Protein AF-A0A920Q716-F1 (afdb_monomer_lite)

Secondary structure (DSSP, 8-state):
--SHHHHHHTS-HHHHHHHHHHHHHHHHHTT--TTT--TTS--HHHHHHHHHHHHH-TT--HHHHHHHHHHHHHHHHHHHHTTS-S----HHHHHHHTT-----PPPP---HHHHHHHHHHHHSPPP-S-SS--SSTT-SSHHHHHHHHHHHHHH-PPPP-

Structure (mmCIF, N/CA/C/O backbone):
data_AF-A0A920Q716-F1
#
_entry.id   AF-A0A920Q716-F1
#
loop_
_atom_site.group_PDB
_atom_site.id
_atom_site.type_symbol
_atom_site.label_atom_id
_atom_site.label_alt_id
_atom_site.label_comp_id
_atom_site.label_asym_id
_atom_site.label_entity_id
_atom_site.label_seq_id
_atom_site.pdbx_PDB_ins_code
_atom_site.Cartn_x
_atom_site.Cartn_y
_atom_site.Cartn_z
_atom_site.occupancy
_atom_site.B_iso_or_equiv
_atom_site.auth_seq_id
_atom_site.auth_comp_id
_atom_site.auth_asym_id
_atom_site.auth_atom_id
_atom_site.pdbx_PDB_model_num
ATOM 1 N N . MET A 1 1 ? -10.523 -25.099 21.372 1.00 39.88 1 MET A N 1
ATOM 2 C CA . MET A 1 1 ? -9.199 -24.612 20.908 1.00 39.88 1 MET A CA 1
ATOM 3 C C . MET A 1 1 ? -8.636 -25.418 19.713 1.00 39.88 1 MET A C 1
ATOM 5 O O . MET A 1 1 ? -7.446 -25.682 19.676 1.00 39.88 1 MET A O 1
ATOM 9 N N . ALA A 1 2 ? -9.438 -25.805 18.706 1.00 33.53 2 ALA A N 1
ATOM 10 C CA . ALA A 1 2 ? -8.951 -26.641 17.585 1.00 33.53 2 ALA A CA 1
ATOM 11 C C . ALA A 1 2 ? -9.107 -26.008 16.182 1.00 33.53 2 ALA A C 1
ATOM 13 O O . ALA A 1 2 ? -8.433 -26.428 15.248 1.00 33.53 2 ALA A O 1
ATOM 14 N N . GLY A 1 3 ? -9.931 -24.964 16.020 1.00 31.66 3 GLY A N 1
ATOM 15 C CA . GLY A 1 3 ? -10.188 -24.337 14.710 1.00 31.66 3 GLY A CA 1
ATOM 16 C C . GLY A 1 3 ? -9.163 -23.280 14.272 1.00 31.66 3 GLY A C 1
ATOM 17 O O . GLY A 1 3 ? -8.956 -23.066 13.081 1.00 31.66 3 GLY A O 1
ATOM 18 N N . MET A 1 4 ? -8.457 -22.661 15.224 1.00 43.62 4 MET A N 1
ATOM 19 C CA . MET A 1 4 ? -7.559 -21.518 14.985 1.00 43.62 4 MET A CA 1
ATOM 20 C C . MET A 1 4 ? -6.295 -21.878 14.187 1.00 43.62 4 MET A C 1
ATOM 22 O O . MET A 1 4 ? -5.665 -21.024 13.566 1.00 43.62 4 MET A O 1
ATOM 26 N N . VAL A 1 5 ? -5.933 -23.160 14.155 1.00 42.28 5 VAL A N 1
ATOM 27 C CA . VAL A 1 5 ? -4.744 -23.632 13.443 1.00 42.28 5 VAL A CA 1
ATOM 28 C C . VAL A 1 5 ? -5.016 -23.805 11.939 1.00 42.28 5 VAL A C 1
ATOM 30 O O . VAL A 1 5 ? -4.089 -23.692 11.141 1.00 42.28 5 VAL A O 1
ATOM 33 N N . ALA A 1 6 ? -6.265 -24.018 11.511 1.00 39.12 6 ALA A N 1
ATOM 34 C CA . ALA A 1 6 ? -6.568 -24.359 10.118 1.00 39.12 6 ALA A CA 1
ATOM 35 C C . ALA A 1 6 ? -6.571 -23.142 9.170 1.00 39.12 6 ALA A C 1
ATOM 37 O O . ALA A 1 6 ? -5.963 -23.203 8.103 1.00 39.12 6 ALA A O 1
ATOM 38 N N . ALA A 1 7 ? -7.164 -22.009 9.566 1.00 44.50 7 ALA A N 1
ATOM 39 C CA . ALA A 1 7 ? -7.275 -20.832 8.691 1.00 44.50 7 ALA A CA 1
ATOM 40 C C . ALA A 1 7 ? -5.946 -20.063 8.519 1.00 44.50 7 ALA A C 1
ATOM 42 O O . ALA A 1 7 ? -5.685 -19.471 7.472 1.00 44.50 7 ALA A O 1
ATOM 43 N N . VAL A 1 8 ? -5.058 -20.119 9.519 1.00 46.47 8 VAL A N 1
ATOM 44 C CA . VAL A 1 8 ? -3.723 -19.490 9.465 1.00 46.47 8 VAL A CA 1
ATOM 45 C C . VAL A 1 8 ? -2.697 -20.374 8.735 1.00 46.47 8 VAL A C 1
ATOM 47 O O . VAL A 1 8 ? -1.677 -19.869 8.254 1.00 46.47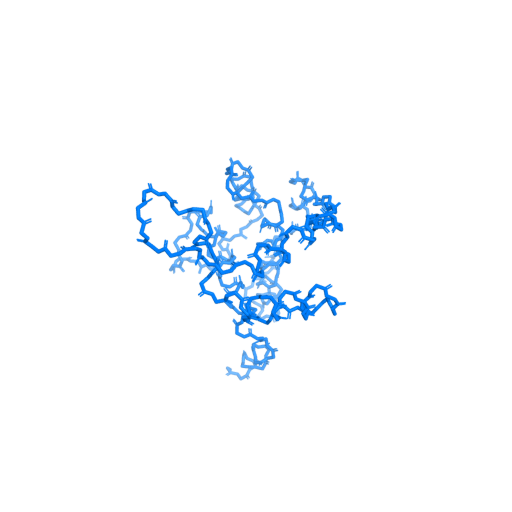 8 VAL A O 1
ATOM 50 N N . ARG A 1 9 ? -2.958 -21.686 8.610 1.00 43.66 9 ARG A N 1
ATOM 51 C CA . ARG A 1 9 ? -2.050 -22.662 7.978 1.00 43.66 9 ARG A CA 1
ATOM 52 C C . ARG A 1 9 ? -1.920 -22.504 6.459 1.00 43.66 9 ARG A C 1
ATOM 54 O O . ARG A 1 9 ? -0.872 -22.859 5.935 1.00 43.66 9 ARG A O 1
ATOM 61 N N . GLY A 1 10 ? -2.912 -21.925 5.779 1.00 48.62 10 GLY A N 1
ATOM 62 C CA . GLY A 1 10 ? -2.882 -21.710 4.322 1.00 48.62 10 GLY A CA 1
ATOM 63 C C . GLY A 1 10 ? -2.204 -20.414 3.854 1.00 48.62 10 GLY A C 1
ATOM 64 O O . GLY A 1 10 ? -1.989 -20.235 2.660 1.00 48.62 10 GLY A O 1
ATOM 65 N N . GLN A 1 11 ? -1.865 -19.491 4.761 1.00 56.34 11 GLN A N 1
ATOM 66 C CA . GLN A 1 11 ? -1.254 -18.209 4.393 1.00 56.34 11 GLN A CA 1
ATOM 67 C C . GLN A 1 11 ? 0.274 -18.283 4.459 1.00 56.34 11 GLN A C 1
ATOM 69 O O . GLN A 1 11 ? 0.852 -18.713 5.462 1.00 56.34 11 GLN A O 1
ATOM 74 N N . THR A 1 12 ? 0.938 -17.817 3.400 1.00 65.12 12 THR A N 1
ATOM 75 C CA . THR A 1 12 ? 2.402 -17.748 3.326 1.00 65.12 12 THR A CA 1
ATOM 76 C C . THR A 1 12 ? 2.975 -16.880 4.454 1.00 65.12 12 THR A C 1
ATOM 78 O O . THR A 1 12 ? 2.326 -15.959 4.963 1.00 65.12 12 THR A O 1
ATOM 81 N N . ALA A 1 13 ? 4.217 -17.150 4.868 1.00 67.56 13 ALA A N 1
ATOM 82 C CA . ALA A 1 13 ? 4.874 -16.401 5.943 1.00 67.56 13 ALA A CA 1
ATOM 83 C C . ALA A 1 13 ? 4.924 -14.881 5.670 1.00 67.56 13 ALA A C 1
ATOM 85 O O . ALA A 1 13 ? 4.742 -14.086 6.596 1.00 67.56 13 ALA A O 1
ATOM 86 N N . ALA A 1 14 ? 5.073 -14.487 4.400 1.00 61.03 14 ALA A N 1
ATOM 87 C CA . ALA A 1 14 ? 5.033 -13.096 3.951 1.00 61.03 14 ALA A CA 1
ATOM 88 C C . ALA A 1 14 ? 3.659 -12.436 4.161 1.00 61.03 14 ALA A C 1
ATOM 90 O O . ALA A 1 14 ? 3.576 -11.281 4.579 1.00 61.03 14 ALA A O 1
ATOM 91 N N . HIS A 1 15 ? 2.564 -13.169 3.937 1.00 67.38 15 HIS A N 1
ATOM 92 C CA . HIS A 1 15 ? 1.220 -12.650 4.189 1.00 67.38 15 HIS A CA 1
ATOM 93 C C . HIS A 1 15 ? 1.002 -12.377 5.687 1.00 67.38 15 HIS A C 1
ATOM 95 O O . HIS A 1 15 ? 0.519 -11.309 6.076 1.00 67.38 15 HIS A O 1
ATOM 101 N N . ARG A 1 16 ? 1.452 -13.303 6.547 1.00 71.00 16 ARG A N 1
ATOM 102 C CA . ARG A 1 16 ? 1.352 -13.170 8.011 1.00 71.00 16 ARG A CA 1
ATOM 103 C C . ARG A 1 16 ? 2.182 -12.007 8.557 1.00 71.00 16 ARG A C 1
ATOM 105 O O . ARG A 1 16 ? 1.705 -11.265 9.418 1.00 71.00 16 ARG A O 1
ATOM 112 N N . SER A 1 17 ? 3.406 -11.816 8.058 1.00 71.19 17 SER A N 1
ATOM 113 C CA . SER A 1 17 ? 4.255 -10.698 8.486 1.00 71.19 17 SER A CA 1
ATOM 114 C C . SER A 1 17 ? 3.650 -9.347 8.090 1.00 71.19 17 SER A C 1
ATOM 116 O O . SER A 1 17 ? 3.639 -8.427 8.911 1.00 71.19 17 SER A O 1
ATOM 118 N N . CYS A 1 18 ? 3.067 -9.255 6.891 1.00 75.00 18 CYS A N 1
ATOM 119 C CA . CYS A 1 18 ? 2.447 -8.037 6.378 1.00 75.00 18 CYS A CA 1
ATOM 120 C C . CYS A 1 18 ? 1.174 -7.652 7.147 1.00 75.00 18 CYS A C 1
ATOM 122 O O . CYS A 1 18 ? 0.973 -6.484 7.484 1.00 75.00 18 CYS A O 1
ATOM 124 N N . LEU A 1 19 ? 0.332 -8.631 7.494 1.00 75.31 19 LEU A N 1
ATOM 125 C CA . LEU A 1 19 ? -0.845 -8.394 8.335 1.00 75.31 19 LEU A CA 1
ATOM 126 C C . LEU A 1 19 ? -0.437 -7.843 9.713 1.00 75.31 19 LEU A C 1
ATOM 128 O O . LEU A 1 19 ? -1.007 -6.862 10.199 1.00 75.31 19 LEU A O 1
ATOM 132 N N . ARG A 1 20 ? 0.611 -8.424 10.317 1.00 79.75 20 ARG A N 1
ATOM 133 C CA . ARG A 1 20 ? 1.126 -8.006 11.629 1.00 79.75 20 ARG A CA 1
ATOM 134 C C . ARG A 1 20 ? 1.680 -6.582 11.612 1.00 79.75 20 ARG A C 1
ATOM 136 O O . ARG A 1 20 ? 1.374 -5.808 12.519 1.00 79.75 20 ARG A O 1
ATOM 143 N N . THR A 1 21 ? 2.501 -6.233 10.622 1.00 84.19 21 THR A N 1
ATOM 144 C CA . THR A 1 21 ? 3.097 -4.888 10.523 1.00 84.19 21 THR A CA 1
ATOM 145 C C . THR A 1 21 ? 2.040 -3.821 10.267 1.00 84.19 21 THR A C 1
ATOM 147 O O . THR A 1 21 ? 2.063 -2.778 10.917 1.00 84.19 21 THR A O 1
ATOM 150 N N . ARG A 1 22 ? 1.061 -4.099 9.401 1.00 86.44 22 ARG A N 1
ATOM 151 C CA . ARG A 1 22 ? -0.051 -3.181 9.109 1.00 86.44 22 ARG A CA 1
ATOM 152 C C . ARG A 1 22 ? -0.917 -2.900 10.335 1.00 86.44 22 ARG A C 1
ATOM 154 O O . ARG A 1 22 ? -1.220 -1.740 10.598 1.00 86.44 22 ARG A O 1
ATOM 161 N N . ARG A 1 23 ? -1.248 -3.928 11.125 1.00 84.69 23 ARG A N 1
ATOM 162 C CA . ARG A 1 23 ? -1.981 -3.738 12.386 1.00 84.69 23 ARG A CA 1
ATOM 163 C C . ARG A 1 23 ? -1.179 -2.894 13.375 1.00 84.69 23 ARG A C 1
ATOM 165 O O . ARG A 1 23 ? -1.711 -1.943 13.925 1.00 84.69 23 ARG A O 1
ATOM 172 N N . ARG A 1 24 ? 0.111 -3.197 13.565 1.00 85.50 24 ARG A N 1
ATOM 173 C CA . ARG A 1 24 ? 0.986 -2.413 14.458 1.00 85.50 24 ARG A CA 1
ATOM 174 C C . ARG A 1 24 ? 1.080 -0.946 14.042 1.00 85.50 24 ARG A C 1
ATOM 176 O O . ARG A 1 24 ? 1.077 -0.088 14.912 1.00 85.50 24 ARG A O 1
ATOM 183 N N . ARG A 1 25 ? 1.105 -0.660 12.736 1.00 87.00 25 ARG A N 1
ATOM 184 C CA . ARG A 1 25 ? 1.048 0.716 12.231 1.00 87.00 25 ARG A CA 1
ATOM 185 C C . ARG A 1 25 ? -0.235 1.416 12.674 1.00 87.00 25 ARG A C 1
ATOM 187 O O . ARG A 1 25 ? -0.144 2.504 13.215 1.00 87.00 25 ARG A O 1
ATOM 194 N N . ALA A 1 26 ? -1.401 0.797 12.475 1.00 85.00 26 ALA A N 1
ATOM 195 C CA . ALA A 1 26 ? -2.669 1.392 12.902 1.00 85.00 26 ALA A CA 1
ATOM 196 C C . ALA A 1 26 ? -2.680 1.698 14.410 1.00 85.00 26 ALA A C 1
ATOM 198 O O . ALA A 1 26 ? -3.060 2.792 14.798 1.00 85.00 26 ALA A O 1
ATOM 199 N N . LEU A 1 27 ? -2.180 0.776 15.239 1.00 87.44 27 LEU A N 1
ATOM 200 C CA . LEU A 1 27 ? -2.082 0.978 16.690 1.00 87.44 27 LEU A CA 1
ATOM 201 C 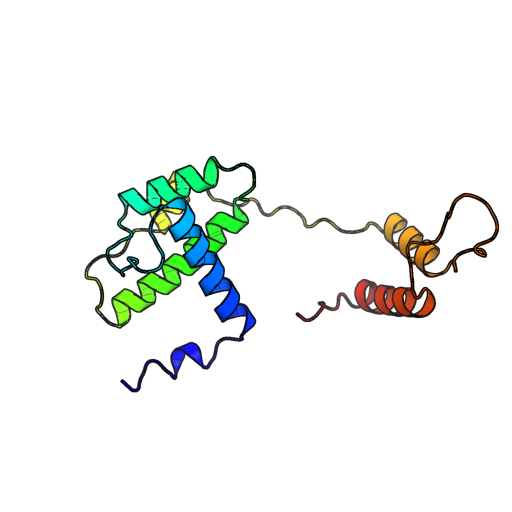C . LEU A 1 27 ? -1.135 2.112 17.074 1.00 87.44 27 LEU A C 1
ATOM 203 O O . LEU A 1 27 ? -1.443 2.876 17.977 1.00 87.44 27 LEU A O 1
ATOM 207 N N . SER A 1 28 ? -0.017 2.249 16.359 1.00 87.44 28 SER A N 1
ATOM 208 C CA . SER A 1 28 ? 0.918 3.354 16.569 1.00 87.44 28 SER A CA 1
ATOM 209 C C . SER A 1 28 ? 0.278 4.713 16.288 1.00 87.44 28 SER A C 1
ATOM 211 O O . SER A 1 28 ? 0.547 5.653 17.020 1.00 87.44 28 SER A O 1
ATOM 213 N N . PHE A 1 29 ? -0.552 4.821 15.246 1.00 86.12 29 PHE A N 1
ATOM 214 C CA . PHE A 1 29 ? -1.265 6.061 14.914 1.00 86.12 29 PHE A CA 1
ATOM 215 C C . PHE A 1 29 ? -2.481 6.319 15.812 1.00 86.12 29 PHE A C 1
ATOM 217 O O . PHE A 1 29 ? -2.886 7.464 15.955 1.00 86.12 29 PHE A O 1
ATOM 224 N N . ALA A 1 30 ? -3.057 5.269 16.396 1.00 86.56 30 ALA A N 1
ATOM 225 C CA . ALA A 1 30 ? -4.122 5.371 17.389 1.00 86.56 30 ALA A CA 1
ATOM 226 C C . ALA A 1 30 ? -3.585 5.618 18.813 1.00 86.56 30 ALA A C 1
ATOM 228 O O . ALA A 1 30 ? -4.373 5.688 19.747 1.00 86.56 30 ALA A O 1
ATOM 229 N N . GLU A 1 31 ? -2.258 5.672 18.989 1.00 87.94 31 GLU A N 1
ATOM 230 C CA . GLU A 1 31 ? -1.581 5.769 20.291 1.00 87.94 31 GLU A CA 1
ATOM 231 C C . GLU A 1 31 ? -1.980 4.653 21.280 1.00 87.94 31 GLU A C 1
ATOM 233 O O . GLU A 1 31 ? -1.908 4.812 22.496 1.00 87.94 31 GLU A O 1
ATOM 238 N N . ILE A 1 32 ? -2.361 3.478 20.759 1.00 86.25 32 ILE A N 1
ATOM 239 C CA . ILE A 1 32 ? -2.744 2.311 21.561 1.00 86.25 32 ILE A CA 1
ATOM 240 C C . ILE A 1 32 ? -1.511 1.418 21.766 1.00 86.25 32 ILE A C 1
ATOM 242 O O . ILE A 1 32 ? -0.989 0.853 20.793 1.00 86.25 32 ILE A O 1
ATOM 246 N N . PRO A 1 33 ? -1.054 1.210 23.015 1.00 83.81 33 PRO A N 1
ATOM 247 C CA . PRO A 1 33 ? -0.002 0.249 23.309 1.00 83.81 33 PRO A CA 1
ATOM 248 C C . PRO A 1 33 ? -0.377 -1.156 22.810 1.00 83.81 33 PRO A C 1
ATOM 250 O O . PRO A 1 33 ? -1.497 -1.625 23.025 1.00 83.81 33 PRO A O 1
ATOM 253 N N . PRO A 1 34 ? 0.548 -1.904 22.187 1.00 80.00 34 PRO A N 1
ATOM 254 C CA . PRO A 1 34 ? 0.236 -3.233 21.668 1.00 80.00 34 PRO A CA 1
ATOM 255 C C . PRO A 1 34 ? -0.189 -4.228 22.760 1.00 80.00 34 PRO A C 1
ATOM 257 O O . PRO A 1 34 ? -0.820 -5.230 22.434 1.00 80.00 34 PRO A O 1
ATOM 260 N N . GLN A 1 35 ? 0.154 -3.968 24.027 1.00 82.38 35 GLN A N 1
ATOM 261 C CA . GLN A 1 35 ? -0.231 -4.780 25.183 1.00 82.38 35 GLN A CA 1
ATOM 262 C C . GLN A 1 35 ? -1.675 -4.534 25.642 1.00 82.38 35 GLN A C 1
ATOM 264 O O . GLN A 1 35 ? -2.286 -5.445 26.191 1.00 82.38 35 GLN A O 1
ATOM 269 N N . SER A 1 36 ? -2.221 -3.333 25.423 1.00 80.81 36 SER A N 1
ATOM 270 C CA . SER A 1 36 ? -3.597 -2.974 25.799 1.00 80.81 36 SER A CA 1
ATOM 271 C C . SER A 1 36 ? -4.590 -3.115 24.645 1.00 80.81 36 SER A C 1
ATOM 273 O O . SER A 1 36 ? -5.784 -2.889 24.827 1.00 80.81 36 SER A O 1
ATOM 275 N N . PHE A 1 37 ? -4.113 -3.501 23.460 1.00 81.75 37 PHE A N 1
ATOM 276 C CA . PHE A 1 37 ? -4.954 -3.695 22.290 1.00 81.75 37 PHE A CA 1
ATOM 277 C C . PHE A 1 37 ? -5.972 -4.820 22.502 1.00 81.75 37 PHE A C 1
ATOM 279 O O . PHE A 1 37 ? -5.613 -5.960 22.814 1.00 81.75 37 PHE A O 1
ATOM 286 N N . ARG A 1 38 ? -7.244 -4.508 22.252 1.00 78.25 38 ARG A N 1
ATOM 287 C CA . ARG A 1 38 ? -8.366 -5.446 22.329 1.00 78.25 38 ARG A CA 1
ATOM 288 C C . ARG A 1 38 ? -9.240 -5.309 21.084 1.00 78.25 38 ARG A C 1
ATOM 290 O O . ARG A 1 38 ? -9.083 -4.382 20.297 1.00 78.25 38 ARG A O 1
ATOM 297 N N . ALA A 1 39 ? -10.148 -6.255 20.870 1.00 74.12 39 ALA A N 1
ATOM 298 C CA . ALA A 1 39 ? -11.004 -6.239 19.684 1.00 74.12 39 ALA A CA 1
ATOM 299 C C . ALA A 1 39 ? -11.987 -5.046 19.667 1.00 74.12 39 ALA A C 1
ATOM 301 O O . ALA A 1 39 ? -12.390 -4.605 18.595 1.00 74.12 39 ALA A O 1
ATOM 302 N N . ASP A 1 40 ? -12.302 -4.500 20.842 1.00 78.25 40 ASP A N 1
ATOM 303 C CA . ASP A 1 40 ? -13.165 -3.344 21.103 1.00 78.25 40 ASP A CA 1
ATOM 304 C C . ASP A 1 40 ? -12.410 -2.005 21.192 1.00 78.25 40 ASP A C 1
ATOM 306 O O . ASP A 1 40 ? -13.037 -0.955 21.283 1.00 78.25 40 ASP A O 1
ATOM 310 N N . SER A 1 41 ? -11.074 -1.996 21.128 1.00 79.19 41 SER A N 1
ATOM 311 C CA . SER A 1 41 ? -10.290 -0.763 21.311 1.00 79.19 41 SER A CA 1
ATOM 312 C C . SER A 1 41 ? -10.245 0.149 20.078 1.00 79.19 41 SER A C 1
ATOM 314 O O . SER A 1 41 ? -9.630 1.207 20.126 1.00 79.19 41 SER A O 1
ATOM 316 N N . LEU A 1 42 ? -10.804 -0.284 18.945 1.00 81.50 42 LEU A N 1
ATOM 317 C CA . LEU A 1 42 ? -10.846 0.476 17.694 1.00 81.50 42 LEU A CA 1
ATOM 318 C C . LEU A 1 42 ? -12.301 0.628 17.256 1.00 81.50 42 LEU A C 1
ATOM 320 O O . LEU A 1 42 ? -12.793 -0.152 16.441 1.00 81.50 42 LEU A O 1
ATOM 324 N N . ASP A 1 43 ? -12.978 1.631 17.804 1.00 84.75 43 ASP A N 1
ATOM 325 C CA . ASP A 1 43 ? -14.317 2.016 17.372 1.00 84.75 43 ASP A CA 1
ATOM 326 C C . ASP A 1 43 ? -14.277 2.863 16.082 1.00 84.75 43 ASP A C 1
ATOM 328 O O . ASP A 1 43 ? -13.218 3.190 15.528 1.00 84.75 43 ASP A O 1
ATOM 332 N N . GLN A 1 44 ? -15.457 3.210 15.564 1.00 86.38 44 GLN A N 1
ATOM 333 C CA . GLN A 1 44 ? -15.578 3.969 14.318 1.00 86.38 44 GLN A CA 1
ATOM 334 C C . GLN A 1 44 ? -14.885 5.339 14.396 1.00 86.38 44 GLN A C 1
ATOM 336 O O . GLN A 1 44 ? -14.260 5.762 13.417 1.00 86.38 44 GLN A O 1
ATOM 341 N N . ALA A 1 45 ? -15.008 6.037 15.530 1.00 86.69 45 ALA A N 1
ATOM 342 C CA . ALA A 1 45 ? -14.431 7.363 15.730 1.00 86.69 45 ALA A CA 1
ATOM 343 C C . ALA A 1 45 ? -12.900 7.287 15.779 1.00 86.69 45 ALA A C 1
ATOM 345 O O . ALA A 1 45 ? -12.236 7.900 14.939 1.00 86.69 45 ALA A O 1
ATOM 346 N N . THR A 1 46 ? -12.357 6.427 16.645 1.00 87.69 46 THR A N 1
ATOM 347 C CA . THR A 1 46 ? -10.913 6.208 16.801 1.00 87.69 46 THR A CA 1
ATOM 348 C C . THR A 1 46 ? -10.276 5.810 15.479 1.00 87.69 46 THR A C 1
ATOM 350 O O . THR A 1 46 ? -9.227 6.335 15.103 1.00 87.69 46 THR A O 1
ATOM 353 N N . LEU A 1 47 ? -10.912 4.917 14.713 1.00 88.81 47 LEU A N 1
ATOM 354 C CA . LEU A 1 47 ? -10.372 4.491 13.424 1.00 88.81 47 LEU A CA 1
ATOM 355 C C . LEU A 1 47 ? -10.423 5.602 12.365 1.00 88.81 47 LEU A C 1
ATOM 357 O O . LEU A 1 47 ? -9.513 5.711 11.539 1.00 88.81 47 LEU A O 1
ATOM 361 N N . THR A 1 48 ? -11.459 6.441 12.389 1.00 89.44 48 THR A N 1
ATOM 362 C CA . THR A 1 48 ? -11.560 7.599 11.490 1.00 89.44 48 THR A CA 1
ATOM 363 C C . THR A 1 48 ? -10.468 8.625 11.797 1.00 89.44 48 THR A C 1
ATOM 365 O O . THR A 1 48 ? -9.801 9.093 10.869 1.00 89.44 48 THR A O 1
ATOM 368 N N . ASP A 1 49 ? -10.230 8.916 13.076 1.00 89.81 49 ASP A N 1
ATOM 369 C CA . ASP A 1 49 ? -9.171 9.830 13.512 1.00 89.81 49 ASP A CA 1
ATOM 370 C C . ASP A 1 49 ? -7.778 9.260 13.235 1.00 89.81 49 ASP A C 1
ATOM 372 O O . ASP A 1 49 ? -6.918 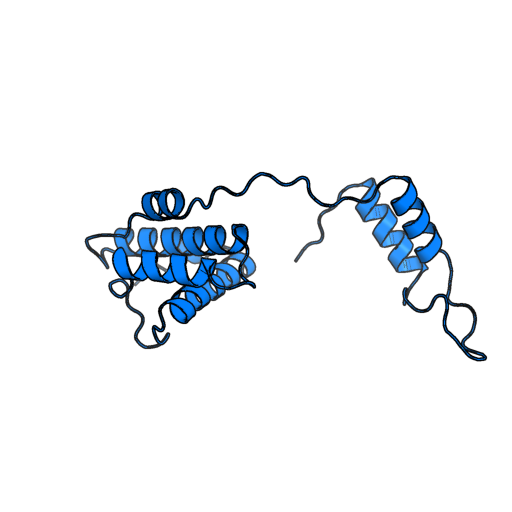9.966 12.710 1.00 89.81 49 ASP A O 1
ATOM 376 N N . THR A 1 50 ? -7.589 7.952 13.427 1.00 90.69 50 THR A N 1
ATOM 377 C CA . THR A 1 50 ? -6.356 7.242 13.049 1.00 90.69 50 THR A CA 1
ATOM 378 C C . THR A 1 50 ? -6.071 7.395 11.554 1.00 90.69 50 THR A C 1
ATOM 380 O O . THR A 1 50 ? -4.957 7.734 11.158 1.00 90.69 50 THR A O 1
ATOM 383 N N . VAL A 1 51 ? -7.069 7.185 10.687 1.00 90.56 51 VAL A N 1
ATOM 384 C CA . VAL A 1 51 ? -6.897 7.357 9.232 1.00 90.56 51 VAL A CA 1
ATOM 385 C C . VAL A 1 51 ? -6.628 8.816 8.872 1.00 90.56 51 VAL A C 1
ATOM 387 O O . VAL A 1 51 ? -5.835 9.081 7.966 1.00 90.56 51 VAL A O 1
ATOM 390 N N . ARG A 1 52 ? -7.246 9.769 9.576 1.00 88.56 52 ARG A N 1
ATOM 391 C CA . ARG A 1 52 ? -6.963 11.197 9.401 1.00 88.56 52 ARG A CA 1
ATOM 392 C C . ARG A 1 52 ? -5.514 11.522 9.784 1.00 88.56 52 ARG A C 1
ATOM 394 O O . ARG A 1 52 ? -4.844 12.191 9.000 1.00 88.56 52 ARG A O 1
ATOM 401 N N . ALA A 1 53 ? -5.011 10.991 10.897 1.00 89.56 53 ALA A N 1
ATOM 402 C CA . ALA A 1 53 ? -3.618 11.139 11.319 1.00 89.56 53 ALA A CA 1
ATOM 403 C C . ALA A 1 53 ? -2.644 10.499 10.314 1.00 89.56 53 ALA A C 1
ATOM 405 O O . ALA A 1 53 ? -1.687 11.139 9.883 1.00 89.56 53 ALA A O 1
ATOM 406 N N . MET A 1 54 ? -2.943 9.285 9.833 1.00 90.69 54 MET A N 1
ATOM 407 C CA . MET A 1 54 ? -2.161 8.625 8.777 1.00 90.69 54 MET A CA 1
ATOM 408 C C . MET A 1 54 ? -2.123 9.431 7.476 1.00 90.69 54 MET A C 1
ATOM 410 O O . MET A 1 54 ? -1.133 9.375 6.760 1.00 90.69 54 MET A O 1
ATOM 414 N N . ARG A 1 55 ? -3.194 10.162 7.141 1.00 88.31 55 ARG A N 1
ATOM 415 C CA . ARG A 1 55 ? -3.225 11.039 5.960 1.00 88.31 55 ARG A CA 1
ATOM 416 C C . ARG A 1 55 ? -2.465 12.347 6.153 1.00 88.31 55 ARG A C 1
ATOM 418 O O . ARG A 1 55 ? -2.042 12.924 5.155 1.00 88.31 55 ARG A O 1
ATOM 425 N N . ALA A 1 56 ? -2.370 12.836 7.385 1.00 88.06 56 ALA A N 1
ATOM 426 C CA . ALA A 1 56 ? -1.595 14.027 7.716 1.00 88.06 56 ALA A CA 1
ATOM 427 C C . ALA A 1 56 ? -0.084 13.738 7.724 1.00 88.06 56 ALA A C 1
ATOM 429 O O . ALA A 1 56 ? 0.713 14.643 7.491 1.00 88.06 56 ALA A O 1
ATOM 430 N N . ALA A 1 57 ? 0.306 12.480 7.948 1.00 88.69 57 ALA A N 1
ATOM 431 C CA . ALA A 1 57 ? 1.688 12.035 7.857 1.00 88.69 57 ALA A CA 1
ATOM 432 C C . ALA A 1 57 ? 2.192 12.055 6.401 1.00 88.69 57 ALA A C 1
ATOM 434 O O . ALA A 1 57 ? 1.567 11.499 5.496 1.00 88.69 57 ALA A O 1
ATOM 435 N N . THR A 1 58 ? 3.337 12.698 6.168 1.00 81.19 58 THR A N 1
ATOM 436 C CA . THR A 1 58 ? 3.915 12.892 4.826 1.00 81.19 58 THR A CA 1
ATOM 437 C C . THR A 1 58 ? 4.552 11.629 4.243 1.00 81.19 58 THR A C 1
ATOM 439 O O . THR A 1 58 ? 4.737 11.536 3.032 1.00 81.19 58 THR A O 1
ATOM 442 N N . ASP A 1 59 ? 4.858 10.638 5.077 1.00 86.19 59 ASP A N 1
ATOM 443 C CA . ASP A 1 59 ? 5.547 9.394 4.722 1.00 86.19 59 ASP A CA 1
ATOM 444 C C . ASP A 1 59 ? 4.595 8.225 4.400 1.00 86.19 59 ASP A C 1
ATOM 446 O O . ASP A 1 59 ? 5.034 7.149 3.982 1.00 86.19 59 ASP A O 1
ATOM 450 N N . VAL A 1 60 ? 3.279 8.411 4.552 1.00 86.31 60 VAL A N 1
ATOM 451 C CA . VAL A 1 60 ? 2.295 7.338 4.361 1.00 86.31 60 VAL A CA 1
ATOM 452 C C . VAL A 1 60 ? 1.514 7.520 3.060 1.00 86.31 60 VAL A C 1
ATOM 454 O O . VAL A 1 60 ? 0.613 8.346 2.934 1.00 86.31 60 VAL A O 1
ATOM 457 N N . SER A 1 61 ? 1.794 6.665 2.073 1.00 86.88 61 SER A N 1
ATOM 458 C CA . SER A 1 61 ? 1.065 6.688 0.798 1.00 86.88 61 SER A CA 1
ATOM 459 C C . SER A 1 61 ? -0.386 6.194 0.930 1.00 86.88 61 SER A C 1
ATOM 461 O O . SER A 1 61 ? -0.697 5.314 1.735 1.00 86.88 61 SER A O 1
ATOM 463 N N . LYS A 1 62 ? -1.292 6.665 0.059 1.00 87.06 62 LYS A N 1
ATOM 464 C CA . LYS A 1 62 ? -2.693 6.185 0.010 1.00 87.06 62 LYS A CA 1
ATOM 465 C C . LYS A 1 62 ? -2.801 4.662 -0.140 1.00 87.06 62 LYS A C 1
ATOM 467 O O . LYS A 1 62 ? -3.640 4.033 0.503 1.00 87.06 62 LYS A O 1
ATOM 472 N N . SER A 1 63 ? -1.928 4.059 -0.954 1.00 86.31 63 SER A N 1
ATOM 473 C CA . SER A 1 63 ? -1.840 2.598 -1.106 1.00 86.31 63 SER A CA 1
ATOM 474 C C . SER A 1 63 ? -1.534 1.921 0.233 1.00 86.31 63 SER A C 1
ATOM 476 O O . SER A 1 63 ? -2.184 0.945 0.607 1.00 86.31 63 SER A O 1
ATOM 478 N N . THR A 1 64 ? -0.619 2.501 1.010 1.00 89.00 64 THR A N 1
ATOM 479 C CA . THR A 1 64 ? -0.266 2.027 2.351 1.00 89.00 64 THR A CA 1
ATOM 480 C C . THR A 1 64 ? -1.458 2.077 3.309 1.00 89.00 64 THR A C 1
ATOM 482 O O . THR A 1 64 ? -1.712 1.096 4.009 1.00 89.00 64 THR A O 1
ATOM 485 N N . ILE A 1 65 ? -2.235 3.166 3.300 1.00 88.88 65 ILE A N 1
ATOM 486 C CA . ILE A 1 65 ? -3.455 3.303 4.117 1.00 88.88 65 ILE A CA 1
ATOM 487 C C . ILE A 1 65 ? -4.497 2.249 3.713 1.00 88.88 65 ILE A C 1
ATOM 489 O O . ILE A 1 65 ? -5.043 1.556 4.571 1.00 88.88 65 ILE A O 1
ATOM 493 N N . ASN A 1 66 ? -4.728 2.050 2.412 1.00 88.75 66 ASN A N 1
ATOM 494 C CA . ASN A 1 66 ? -5.671 1.042 1.915 1.00 88.75 66 ASN A CA 1
ATOM 495 C C . ASN A 1 66 ? -5.273 -0.389 2.278 1.00 88.75 66 ASN A C 1
ATOM 497 O O . ASN A 1 66 ? -6.140 -1.213 2.587 1.00 88.75 66 ASN A O 1
ATOM 501 N N . GLN A 1 67 ? -3.975 -0.685 2.255 1.00 88.25 67 GLN A N 1
ATOM 502 C CA . GLN A 1 67 ? -3.442 -1.963 2.708 1.00 88.25 67 GLN A CA 1
ATOM 503 C C . GLN A 1 67 ? -3.635 -2.147 4.220 1.00 88.25 67 GLN A C 1
ATOM 505 O O . GLN A 1 67 ? -4.026 -3.232 4.652 1.00 88.25 67 GLN A O 1
ATOM 510 N N . THR A 1 68 ? -3.420 -1.098 5.024 1.00 90.56 68 THR A N 1
ATOM 511 C CA . THR A 1 68 ? -3.705 -1.121 6.467 1.00 90.56 68 THR A CA 1
ATOM 512 C C . THR A 1 68 ? -5.190 -1.363 6.744 1.00 90.56 68 THR A C 1
ATOM 514 O O . THR A 1 68 ? -5.523 -2.257 7.518 1.00 90.56 68 THR A O 1
ATOM 517 N N . LEU A 1 69 ? -6.093 -0.655 6.060 1.00 89.94 69 LEU A N 1
ATOM 518 C CA . LEU A 1 69 ? -7.539 -0.851 6.207 1.00 89.94 69 LEU A CA 1
ATOM 519 C C . LEU A 1 69 ? -8.000 -2.243 5.758 1.00 89.94 69 LEU A C 1
ATOM 521 O O . LEU A 1 69 ? -8.917 -2.802 6.349 1.00 89.94 69 LEU A O 1
ATOM 525 N N . ALA A 1 70 ? -7.374 -2.829 4.733 1.00 89.19 70 ALA A N 1
ATOM 526 C CA . ALA A 1 70 ? -7.660 -4.206 4.326 1.00 89.19 70 ALA A CA 1
ATOM 527 C C . ALA A 1 70 ? -7.227 -5.221 5.399 1.00 89.19 70 ALA A C 1
ATOM 529 O O . ALA A 1 70 ? -7.956 -6.170 5.681 1.00 89.19 70 ALA A O 1
ATOM 530 N N . ALA A 1 71 ? -6.074 -4.995 6.038 1.00 88.81 71 ALA A N 1
ATOM 531 C CA . ALA A 1 71 ? -5.617 -5.817 7.156 1.00 88.81 71 ALA A CA 1
ATOM 532 C C . ALA A 1 71 ? -6.557 -5.717 8.369 1.00 88.81 71 ALA A C 1
ATOM 534 O O . ALA A 1 71 ? -6.871 -6.737 8.978 1.00 88.81 71 ALA A O 1
ATOM 535 N N . LEU A 1 72 ? -7.034 -4.509 8.691 1.00 88.25 72 LEU A N 1
ATOM 536 C CA . LEU A 1 72 ? -8.003 -4.298 9.769 1.00 88.25 72 LEU A CA 1
ATOM 537 C C . LEU A 1 72 ? -9.355 -4.936 9.456 1.00 88.25 72 LEU A C 1
ATOM 539 O O . LEU A 1 72 ? -9.912 -5.594 10.325 1.00 88.25 72 LEU A O 1
ATOM 543 N N . LYS A 1 73 ? -9.839 -4.838 8.211 1.00 88.50 73 LYS A N 1
ATOM 544 C CA . LYS A 1 73 ? -11.047 -5.557 7.787 1.00 88.50 73 LYS A CA 1
ATOM 545 C C . LYS A 1 73 ? -10.904 -7.060 8.035 1.00 88.50 73 LYS A C 1
ATOM 547 O O . LYS A 1 73 ? -11.755 -7.642 8.688 1.00 88.50 73 LYS A O 1
ATOM 552 N N . SER A 1 74 ? -9.801 -7.669 7.593 1.00 86.56 74 SER A N 1
ATOM 553 C CA . SER A 1 74 ? -9.558 -9.100 7.822 1.00 86.56 74 SER A CA 1
ATOM 554 C C . SER A 1 74 ? -9.475 -9.464 9.310 1.00 86.56 74 SER A C 1
ATOM 556 O O . SER A 1 74 ? -9.849 -10.574 9.677 1.00 86.56 74 SER A O 1
ATOM 558 N N . PHE A 1 75 ? -8.975 -8.563 10.160 1.00 85.81 75 PHE A N 1
ATOM 559 C CA . PHE A 1 75 ? -8.964 -8.757 11.610 1.00 85.81 75 PHE A CA 1
ATOM 560 C C . PHE A 1 75 ? -10.377 -8.695 12.205 1.00 85.81 75 PHE A C 1
ATOM 562 O O . PHE A 1 75 ? -10.744 -9.569 12.982 1.00 85.81 75 PHE A O 1
ATOM 569 N N . PHE A 1 76 ? -11.185 -7.712 11.814 1.00 85.19 76 PHE A N 1
ATOM 570 C CA . PHE A 1 76 ? -12.553 -7.592 12.309 1.00 85.19 76 PHE A CA 1
ATOM 571 C C . PHE A 1 76 ? -13.482 -8.692 11.782 1.00 85.19 76 PHE A C 1
ATOM 573 O O . PHE A 1 76 ? -14.297 -9.201 12.546 1.00 85.19 76 PHE A O 1
ATOM 580 N N . ASP A 1 77 ? -13.313 -9.120 10.525 1.00 85.38 77 ASP A N 1
ATOM 581 C CA . ASP A 1 77 ? -14.020 -10.279 9.961 1.00 85.38 77 ASP A CA 1
ATOM 582 C C . ASP A 1 77 ? -13.761 -11.537 10.824 1.00 85.38 77 ASP A C 1
ATOM 584 O O . ASP A 1 77 ? -14.678 -12.308 11.102 1.00 85.38 77 ASP A O 1
ATOM 588 N N . TYR A 1 78 ? -12.524 -11.712 11.316 1.00 83.06 78 TYR A N 1
ATOM 589 C CA . TYR A 1 78 ? -12.170 -12.772 12.269 1.00 83.06 78 TYR A CA 1
ATOM 590 C C . TYR A 1 78 ? -12.834 -12.576 13.643 1.00 83.06 78 TYR A C 1
ATOM 592 O O . TYR A 1 78 ? -13.381 -13.524 14.204 1.00 83.06 78 TYR A O 1
ATOM 600 N N . CYS A 1 79 ? -12.832 -11.352 14.178 1.00 83.00 79 CYS A N 1
ATOM 601 C CA . CYS A 1 79 ? -13.467 -11.054 15.463 1.00 83.00 79 CYS A CA 1
ATOM 602 C C . CYS A 1 79 ? -14.983 -11.304 15.457 1.00 83.00 79 CYS A C 1
ATOM 604 O O . CYS A 1 79 ? -15.505 -11.774 16.466 1.00 83.00 79 CYS A O 1
ATOM 606 N N . ILE A 1 80 ? -15.676 -11.039 14.344 1.00 83.25 80 ILE A N 1
ATOM 607 C CA . ILE A 1 80 ? -17.099 -11.382 14.184 1.00 83.25 80 ILE A CA 1
ATOM 608 C C . ILE A 1 80 ? -17.281 -12.900 14.135 1.00 83.25 80 ILE A C 1
ATOM 610 O O . ILE A 1 80 ? -18.152 -13.433 14.824 1.00 83.25 80 ILE A O 1
ATOM 614 N N . ALA A 1 81 ? -16.468 -13.601 13.337 1.00 81.88 81 ALA A N 1
ATOM 615 C CA . ALA A 1 81 ? -16.592 -15.047 13.150 1.00 81.88 81 ALA A CA 1
ATOM 616 C C . ALA A 1 81 ? -16.464 -15.819 14.475 1.00 81.88 81 ALA A C 1
ATOM 618 O O . ALA A 1 81 ? -17.262 -16.717 14.747 1.00 81.88 81 ALA A O 1
ATOM 619 N N . ASP A 1 82 ? -15.526 -15.406 15.329 1.00 79.75 82 ASP A N 1
ATOM 620 C CA . ASP A 1 82 ? -15.300 -16.007 16.647 1.00 79.75 82 ASP A CA 1
ATOM 621 C C . ASP A 1 82 ? -16.123 -15.334 17.775 1.00 79.75 82 ASP A C 1
ATOM 623 O O . ASP A 1 82 ? -15.951 -15.664 18.948 1.00 79.75 82 ASP A O 1
ATOM 627 N N . ARG A 1 83 ? -17.050 -14.419 17.435 1.00 73.12 83 ARG A N 1
ATOM 628 C CA . ARG A 1 83 ? -17.957 -13.691 18.355 1.00 73.12 83 ARG A CA 1
ATOM 629 C C . ARG A 1 83 ? -17.261 -12.878 19.453 1.00 73.12 83 ARG A C 1
ATOM 631 O O . ARG A 1 83 ? -17.800 -12.706 20.545 1.00 73.12 83 ARG A O 1
ATOM 638 N N . PHE A 1 84 ? -16.079 -12.344 19.168 1.00 70.12 84 PHE A N 1
ATOM 639 C CA . PHE A 1 84 ? -15.353 -11.483 20.102 1.00 70.12 84 PHE A CA 1
ATOM 640 C C . PHE A 1 84 ? -15.938 -10.068 20.211 1.00 70.12 84 PHE A C 1
ATOM 642 O O . PHE A 1 84 ? -15.683 -9.397 21.208 1.00 70.12 84 PHE A O 1
ATOM 649 N N . VAL A 1 85 ? -16.691 -9.601 19.207 1.00 73.69 85 VAL A N 1
ATOM 650 C CA . VAL A 1 85 ? -17.283 -8.251 19.170 1.00 73.69 85 VAL A CA 1
ATOM 651 C C . VAL A 1 85 ? -18.663 -8.302 18.510 1.00 73.69 85 VAL A C 1
ATOM 653 O O . VAL A 1 85 ? -18.865 -9.073 17.573 1.00 73.69 85 VAL A O 1
ATOM 656 N N . ALA A 1 86 ? -19.605 -7.489 18.999 1.00 68.44 86 ALA A N 1
ATOM 657 C CA . ALA A 1 86 ? -20.970 -7.398 18.471 1.00 68.44 86 ALA A CA 1
ATOM 658 C C . ALA A 1 86 ? -21.092 -6.473 17.246 1.00 68.44 86 ALA A C 1
ATOM 660 O O . ALA A 1 86 ? -21.875 -6.752 16.343 1.00 68.44 86 ALA A O 1
ATOM 661 N N . GLU A 1 87 ? -20.298 -5.402 17.194 1.00 73.00 87 GLU A N 1
ATOM 662 C CA . GLU A 1 87 ? -20.300 -4.419 16.110 1.00 73.00 87 GLU A CA 1
ATOM 663 C C . GLU A 1 87 ? -18.884 -4.170 15.591 1.00 73.00 87 GLU A C 1
ATOM 665 O O . GLU A 1 87 ? -17.914 -4.177 16.346 1.00 73.00 87 GLU A O 1
ATOM 670 N N . VAL A 1 88 ? -18.761 -3.947 14.284 1.00 80.25 88 VAL A N 1
ATOM 671 C CA . VAL A 1 88 ? -17.479 -3.702 13.618 1.00 80.25 88 VAL A CA 1
ATOM 672 C C . VAL A 1 88 ? -17.502 -2.352 12.911 1.00 80.25 88 VAL A C 1
ATOM 674 O O . VAL A 1 88 ? -18.513 -2.017 12.289 1.00 80.25 88 VAL A O 1
ATOM 677 N N . PRO A 1 89 ? -16.388 -1.595 12.942 1.00 82.94 89 PRO A N 1
ATOM 678 C CA . PRO A 1 89 ? -16.270 -0.349 12.199 1.00 82.94 89 PRO A CA 1
ATOM 679 C C . PRO A 1 89 ? -16.534 -0.522 10.698 1.00 82.94 89 PRO A C 1
ATOM 681 O O . PRO A 1 89 ? -15.985 -1.413 10.041 1.00 82.94 89 PRO A O 1
ATOM 684 N N . ASP A 1 90 ? -17.309 0.392 10.118 1.00 84.88 90 ASP A N 1
ATOM 685 C CA . ASP A 1 90 ? -17.553 0.446 8.680 1.00 84.88 90 ASP A CA 1
ATOM 686 C C . ASP A 1 90 ? -16.327 1.025 7.953 1.00 84.88 90 ASP A C 1
ATOM 688 O O . ASP A 1 90 ? -16.178 2.234 7.720 1.00 84.88 90 ASP A O 1
ATOM 692 N N . ILE A 1 91 ? -15.435 0.111 7.567 1.00 85.81 91 ILE A N 1
ATOM 693 C CA . ILE A 1 91 ? -14.221 0.394 6.795 1.00 85.81 91 ILE A CA 1
ATOM 694 C C . ILE A 1 91 ? -14.545 0.984 5.414 1.00 85.81 91 ILE A C 1
ATOM 696 O O . ILE A 1 91 ? -13.769 1.792 4.892 1.00 85.81 91 ILE A O 1
ATOM 700 N N . ALA A 1 92 ? -15.668 0.598 4.798 1.00 84.38 92 ALA A N 1
ATOM 701 C CA . ALA A 1 92 ? -16.048 1.098 3.479 1.00 84.38 92 ALA A CA 1
ATOM 702 C C . ALA A 1 92 ? -16.432 2.579 3.557 1.00 84.38 92 ALA A C 1
ATOM 704 O O . ALA A 1 92 ? -15.993 3.381 2.725 1.00 84.38 92 ALA A O 1
ATOM 705 N N . ARG A 1 93 ? -17.170 2.964 4.603 1.00 85.62 93 ARG A N 1
ATOM 706 C CA . ARG A 1 93 ? -17.469 4.368 4.904 1.00 85.62 93 ARG A CA 1
ATOM 707 C C . ARG A 1 93 ? -16.199 5.176 5.155 1.00 85.62 93 ARG A C 1
ATOM 709 O O . ARG A 1 93 ? -16.064 6.261 4.590 1.00 85.62 93 ARG A O 1
ATOM 716 N N . ILE A 1 94 ? -15.241 4.643 5.916 1.00 86.44 94 ILE A N 1
ATOM 717 C CA . ILE A 1 94 ? -13.962 5.327 6.182 1.00 86.44 94 ILE A CA 1
ATOM 718 C C . ILE A 1 94 ? -13.188 5.582 4.883 1.00 86.44 94 ILE A C 1
ATOM 720 O O . ILE A 1 94 ? -12.716 6.697 4.660 1.00 86.44 94 ILE A O 1
ATOM 724 N N . ARG A 1 95 ? -13.110 4.594 3.980 1.00 85.88 95 ARG A N 1
ATOM 725 C CA . ARG A 1 95 ? -12.451 4.759 2.668 1.00 85.88 95 ARG A CA 1
ATOM 726 C C . ARG A 1 95 ? -13.076 5.873 1.832 1.00 85.88 95 ARG A C 1
ATOM 728 O O . ARG A 1 95 ? -12.339 6.685 1.269 1.00 85.88 95 ARG A O 1
ATOM 735 N N . LYS A 1 96 ? -14.412 5.928 1.793 1.00 84.00 96 LYS A N 1
ATOM 736 C CA . LYS A 1 96 ? -15.169 6.956 1.061 1.00 84.00 96 LYS A CA 1
ATOM 737 C C . LYS A 1 96 ? -14.915 8.352 1.628 1.00 84.00 96 LYS A C 1
ATOM 739 O O . LYS A 1 96 ? -14.533 9.254 0.888 1.00 84.00 96 LYS A O 1
ATOM 744 N N . VAL A 1 97 ? -15.062 8.525 2.944 1.00 83.06 97 VAL A N 1
ATOM 745 C CA . VAL A 1 97 ? -14.865 9.826 3.614 1.00 83.06 97 VAL A CA 1
ATOM 746 C C . VAL A 1 97 ? -13.424 10.314 3.462 1.00 83.06 97 VAL A C 1
ATOM 748 O O . VAL A 1 97 ? -13.178 11.494 3.217 1.00 83.06 97 VAL A O 1
ATOM 751 N N . ALA A 1 98 ? -12.458 9.401 3.543 1.00 81.56 98 ALA A N 1
ATOM 752 C CA . ALA A 1 98 ? -11.047 9.730 3.416 1.00 81.56 98 ALA A CA 1
ATOM 753 C C . ALA A 1 98 ? -10.571 9.911 1.958 1.00 81.56 98 ALA A C 1
ATOM 755 O O . ALA A 1 98 ? -9.396 10.231 1.766 1.00 81.56 98 ALA A O 1
ATOM 756 N N . LYS A 1 99 ? -11.449 9.751 0.949 1.00 81.94 99 LYS A N 1
ATOM 757 C CA . LYS A 1 99 ? -11.122 9.831 -0.492 1.00 81.94 99 LYS A CA 1
ATOM 758 C C . LYS A 1 99 ? -9.884 8.994 -0.844 1.00 81.94 99 LYS A C 1
ATOM 760 O O . LYS A 1 99 ? -8.940 9.471 -1.483 1.00 81.94 99 LYS A O 1
ATOM 765 N N . LEU A 1 100 ? -9.866 7.753 -0.350 1.00 78.06 100 LEU A N 1
ATOM 766 C CA . LEU A 1 100 ? -8.733 6.833 -0.486 1.00 78.06 100 LEU A CA 1
ATOM 767 C C . LEU A 1 100 ? -8.704 6.087 -1.821 1.00 78.06 100 LEU A C 1
ATOM 769 O O . LEU A 1 100 ? -7.908 5.160 -1.960 1.00 78.06 100 LEU A O 1
ATOM 773 N N . ASP A 1 101 ? -9.509 6.480 -2.803 1.00 71.75 101 ASP A N 1
ATOM 774 C CA . ASP A 1 101 ? -9.372 5.940 -4.150 1.00 71.75 101 ASP A CA 1
ATOM 775 C C . ASP A 1 101 ? -7.956 6.232 -4.655 1.00 71.75 101 ASP A C 1
ATOM 777 O O . ASP A 1 101 ? -7.482 7.376 -4.693 1.00 71.75 101 ASP A O 1
ATOM 781 N N . VAL A 1 102 ? -7.229 5.149 -4.926 1.00 67.00 102 VAL A N 1
ATOM 782 C CA . VAL A 1 102 ? -5.884 5.209 -5.483 1.00 67.00 102 VAL A CA 1
ATOM 783 C C . VAL A 1 102 ? -6.088 5.218 -6.990 1.00 67.00 102 VAL A C 1
ATOM 785 O O . VAL A 1 102 ? -6.545 4.199 -7.512 1.00 67.00 102 VAL A O 1
ATOM 788 N N . PRO A 1 103 ? -5.813 6.334 -7.690 1.00 68.62 103 PRO A N 1
ATOM 789 C CA . PRO A 1 103 ? -5.777 6.292 -9.142 1.00 68.62 103 PRO A CA 1
ATOM 790 C C . PRO A 1 103 ? -4.779 5.207 -9.543 1.00 68.62 103 PRO A C 1
ATOM 792 O O . PRO A 1 103 ? -3.712 5.098 -8.936 1.00 68.62 103 PRO A O 1
ATOM 795 N N . GLN A 1 104 ? -5.150 4.373 -10.512 1.00 65.88 104 GLN A N 1
ATOM 796 C CA . GLN A 1 104 ? -4.192 3.460 -11.122 1.00 65.88 104 GLN A CA 1
ATOM 797 C C . GLN A 1 104 ? -3.138 4.338 -11.792 1.00 65.88 104 GLN A C 1
ATOM 799 O O . GLN A 1 104 ? -3.428 5.029 -12.763 1.00 65.88 104 GLN A O 1
ATOM 804 N N . VAL A 1 105 ? -1.961 4.407 -11.178 1.00 73.44 105 VAL A N 1
ATOM 805 C CA . VAL A 1 105 ? -0.809 5.103 -11.738 1.00 73.44 105 VAL A CA 1
ATOM 806 C C . VAL A 1 105 ? -0.100 4.092 -12.617 1.00 73.44 105 VAL A C 1
ATOM 808 O O . VAL A 1 105 ? 0.143 2.968 -12.165 1.00 73.44 105 VAL A O 1
ATOM 811 N N . ASP A 1 106 ? 0.217 4.481 -13.849 1.00 76.06 106 ASP A N 1
ATOM 812 C CA . ASP A 1 106 ? 1.056 3.656 -14.707 1.00 76.06 106 ASP A CA 1
ATOM 813 C C . ASP A 1 106 ? 2.376 3.376 -13.976 1.00 76.06 106 ASP A C 1
ATOM 815 O O . ASP A 1 106 ? 3.024 4.318 -13.505 1.00 76.06 106 ASP A O 1
ATOM 819 N N . PRO A 1 107 ? 2.761 2.097 -13.806 1.00 82.00 107 PRO A N 1
ATOM 820 C CA . PRO A 1 107 ? 4.016 1.763 -13.160 1.00 82.00 107 PRO A CA 1
ATOM 821 C C . PRO A 1 107 ? 5.173 2.443 -13.881 1.00 82.00 107 PRO A C 1
ATOM 823 O O . PRO A 1 107 ? 5.168 2.559 -15.102 1.00 82.00 107 PRO A O 1
ATOM 826 N N . GLU A 1 108 ? 6.194 2.843 -13.136 1.00 86.94 108 GLU A N 1
ATOM 827 C CA . GLU A 1 108 ? 7.443 3.275 -13.747 1.00 86.94 108 GLU A CA 1
ATOM 828 C C . GLU A 1 108 ? 8.081 2.084 -14.475 1.00 86.94 108 GLU A C 1
ATOM 830 O O . GLU A 1 108 ? 8.249 1.004 -13.899 1.00 86.94 108 GLU A O 1
ATOM 835 N N . TYR A 1 109 ? 8.393 2.265 -15.756 1.00 86.50 109 TYR A N 1
ATOM 836 C CA . TYR A 1 109 ? 9.009 1.245 -16.596 1.00 86.50 109 TYR A CA 1
ATOM 837 C C . TYR A 1 109 ? 10.138 1.852 -17.423 1.00 86.50 109 TYR A C 1
ATOM 839 O O . TYR A 1 109 ? 10.064 3.005 -17.843 1.00 86.50 109 TYR A O 1
ATOM 847 N N . TYR A 1 110 ? 11.162 1.044 -17.691 1.00 85.44 110 TYR A N 1
ATOM 848 C CA . TYR A 1 110 ? 12.249 1.430 -18.580 1.00 85.44 110 TYR A CA 1
ATOM 849 C C . TYR A 1 110 ? 11.780 1.434 -20.035 1.00 85.44 110 TYR A C 1
ATOM 851 O O . TYR A 1 110 ? 11.196 0.463 -20.528 1.00 85.44 110 TYR A O 1
ATOM 859 N N . ARG A 1 111 ? 12.082 2.516 -20.745 1.00 89.81 111 ARG A N 1
ATOM 860 C CA . ARG A 1 111 ? 11.901 2.637 -22.191 1.00 89.81 111 ARG A CA 1
ATOM 861 C C . ARG A 1 111 ? 12.989 1.855 -22.935 1.00 89.81 111 ARG A C 1
ATOM 863 O O . ARG A 1 111 ? 14.051 1.587 -22.378 1.00 89.81 111 ARG A O 1
ATOM 870 N N . PRO A 1 112 ? 12.793 1.542 -24.229 1.00 88.81 112 PRO A N 1
ATOM 871 C CA . PRO A 1 112 ? 13.781 0.788 -25.004 1.00 88.81 112 PRO A CA 1
ATOM 872 C C . PRO A 1 112 ? 15.193 1.397 -25.019 1.00 88.81 112 PRO A C 1
ATOM 874 O O . PRO A 1 112 ? 16.168 0.653 -25.016 1.00 88.81 112 PRO A O 1
ATOM 877 N N . ALA A 1 113 ? 15.318 2.729 -25.021 1.00 89.81 113 ALA A N 1
ATOM 878 C CA . ALA A 1 113 ? 16.617 3.404 -24.949 1.00 89.81 113 ALA A CA 1
ATOM 879 C C . ALA A 1 113 ? 17.291 3.204 -23.580 1.00 89.81 113 ALA A C 1
ATOM 881 O O . ALA A 1 113 ? 18.447 2.804 -23.517 1.00 89.81 113 ALA A O 1
ATOM 882 N N . GLU A 1 114 ? 16.534 3.364 -22.496 1.00 88.25 114 GLU A N 1
ATOM 883 C CA . GLU A 1 114 ? 17.021 3.199 -21.121 1.00 88.25 114 GLU A CA 1
ATOM 884 C C . GLU A 1 114 ? 17.393 1.734 -20.823 1.00 88.25 114 GLU A C 1
ATOM 886 O O . GLU A 1 114 ? 18.358 1.459 -20.115 1.00 88.25 114 GLU A O 1
ATOM 891 N N . LEU A 1 115 ? 16.678 0.767 -21.415 1.00 87.00 115 LEU A N 1
ATOM 892 C CA . LEU A 1 115 ? 17.049 -0.652 -21.350 1.00 87.00 115 LEU A CA 1
ATOM 893 C C . LEU A 1 115 ? 18.377 -0.939 -22.059 1.00 87.00 115 LEU A C 1
ATOM 895 O O . LEU A 1 115 ? 19.154 -1.771 -21.591 1.00 87.00 115 LEU A O 1
ATOM 899 N N . ARG A 1 116 ? 18.650 -0.267 -23.184 1.00 86.94 116 ARG A N 1
ATOM 900 C CA . ARG A 1 116 ? 19.936 -0.400 -23.884 1.00 86.94 116 ARG A CA 1
ATOM 901 C C . ARG A 1 116 ? 21.074 0.157 -23.041 1.00 86.94 116 ARG A C 1
ATOM 903 O O . ARG A 1 116 ? 22.073 -0.535 -22.880 1.00 86.94 116 ARG A O 1
ATOM 910 N N . GLU A 1 117 ? 20.887 1.336 -22.456 1.00 85.38 117 GLU A N 1
ATOM 911 C CA . GLU A 1 117 ? 21.852 1.937 -21.528 1.00 85.38 117 GLU A CA 1
ATOM 912 C C . GLU A 1 117 ? 22.122 1.016 -20.327 1.00 85.38 117 GLU A C 1
ATOM 914 O O . GLU A 1 117 ? 23.275 0.799 -19.956 1.00 85.38 117 GLU A O 1
ATOM 919 N N . LEU A 1 118 ? 21.079 0.384 -19.774 1.00 82.75 118 LEU A N 1
ATOM 920 C CA . LEU A 1 118 ? 21.218 -0.594 -18.692 1.00 82.75 118 LEU A CA 1
ATOM 921 C C . LEU A 1 118 ? 22.060 -1.813 -19.107 1.00 82.75 118 LEU A C 1
ATOM 923 O O . LEU A 1 118 ? 22.900 -2.277 -18.333 1.00 82.75 118 LEU A O 1
ATOM 927 N N . TYR A 1 119 ? 21.854 -2.341 -20.318 1.00 83.75 119 TYR A N 1
ATOM 928 C CA . TYR A 1 119 ? 22.659 -3.452 -20.833 1.00 83.75 119 TYR A CA 1
ATOM 929 C C . TYR A 1 119 ? 24.104 -3.055 -21.122 1.00 83.75 119 TYR A C 1
ATOM 931 O O . TYR A 1 119 ? 25.007 -3.864 -20.907 1.00 83.75 119 TYR A O 1
ATOM 939 N N . GLU A 1 120 ? 24.334 -1.833 -21.594 1.00 83.44 120 GLU A N 1
ATOM 940 C CA . GLU A 1 120 ? 25.676 -1.300 -21.822 1.00 83.44 120 GLU A CA 1
ATOM 941 C C . GLU A 1 120 ? 26.432 -1.143 -20.496 1.00 83.44 120 GLU A C 1
ATOM 943 O O . GLU A 1 120 ? 27.551 -1.643 -20.375 1.00 83.44 120 GLU A O 1
ATOM 948 N N . GLU 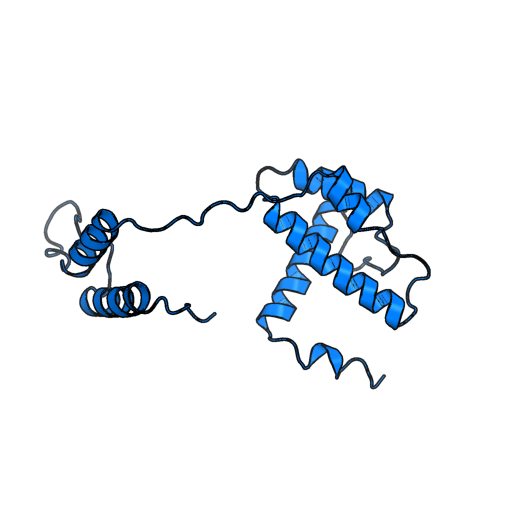A 1 121 ? 25.799 -0.575 -19.465 1.00 77.81 121 GLU A N 1
ATOM 949 C CA . GLU A 1 121 ? 26.386 -0.453 -18.123 1.00 77.81 121 GLU A CA 1
ATOM 950 C C . GLU A 1 121 ? 26.696 -1.828 -17.507 1.00 77.81 121 GLU A C 1
ATOM 952 O O . GLU A 1 121 ? 27.769 -2.031 -16.943 1.00 77.81 121 GLU A O 1
ATOM 957 N N . ALA A 1 122 ? 25.804 -2.814 -17.667 1.00 77.44 122 ALA A N 1
ATOM 958 C CA . ALA A 1 122 ? 26.030 -4.175 -17.171 1.00 77.44 122 ALA A CA 1
ATOM 959 C C . ALA A 1 122 ? 27.114 -4.944 -17.950 1.00 77.44 122 ALA A C 1
ATOM 961 O O . ALA A 1 122 ? 27.665 -5.922 -17.442 1.00 77.44 122 ALA A O 1
ATOM 962 N N . ARG A 1 123 ? 27.424 -4.537 -19.186 1.00 77.06 123 ARG A N 1
ATOM 963 C CA . ARG A 1 123 ? 28.452 -5.166 -20.029 1.00 77.06 123 ARG A CA 1
ATOM 964 C C . ARG A 1 123 ? 29.850 -4.615 -19.757 1.00 77.06 123 ARG A C 1
ATOM 966 O O . ARG A 1 123 ? 30.826 -5.327 -19.994 1.00 77.06 123 ARG A O 1
ATOM 973 N N . ASN A 1 124 ? 29.953 -3.379 -19.280 1.00 70.94 124 ASN A N 1
ATOM 974 C CA . ASN A 1 124 ? 31.227 -2.701 -19.078 1.00 70.94 124 ASN A CA 1
ATOM 975 C C . ASN A 1 124 ? 31.831 -3.082 -17.712 1.00 70.94 124 ASN A C 1
ATOM 977 O O . ASN A 1 124 ? 31.279 -2.715 -16.674 1.00 70.94 124 ASN A O 1
ATOM 981 N N . PRO A 1 125 ? 32.956 -3.822 -17.660 1.00 58.97 125 PRO A N 1
ATOM 982 C CA . PRO A 1 125 ? 33.647 -4.066 -16.401 1.00 58.97 125 PRO A CA 1
ATOM 983 C C . PRO A 1 125 ? 34.237 -2.754 -15.857 1.00 58.97 125 PRO A C 1
ATOM 985 O O . PRO A 1 125 ? 34.598 -1.880 -16.651 1.00 58.97 125 PRO A O 1
ATOM 988 N N . PRO A 1 126 ? 34.383 -2.602 -14.527 1.00 58.00 126 PRO A N 1
ATOM 989 C CA . PRO A 1 126 ? 35.077 -1.447 -13.976 1.00 58.00 126 PRO A CA 1
ATOM 990 C C . PRO A 1 126 ? 36.496 -1.387 -14.558 1.00 58.00 126 PRO A C 1
ATOM 992 O O . PRO A 1 126 ? 37.260 -2.347 -14.437 1.00 58.00 126 PRO A O 1
ATOM 995 N N . ALA A 1 127 ? 36.845 -0.262 -15.190 1.00 54.72 127 ALA A N 1
ATOM 996 C CA . ALA A 1 127 ? 38.235 0.047 -15.504 1.00 54.72 127 ALA A CA 1
ATOM 997 C C . ALA A 1 127 ? 39.040 0.053 -14.190 1.00 54.72 127 ALA A C 1
ATOM 999 O O . ALA A 1 127 ? 38.516 0.439 -13.143 1.00 54.72 127 ALA A O 1
ATOM 1000 N N . SER A 1 128 ? 40.272 -0.453 -14.238 1.00 51.12 128 SER A N 1
ATOM 1001 C CA . SER A 1 128 ? 41.131 -0.721 -13.078 1.00 51.12 128 SER A CA 1
ATOM 1002 C C . SER A 1 128 ? 41.154 0.406 -12.037 1.00 51.12 128 SER A C 1
ATOM 1004 O O . SER A 1 128 ? 41.113 1.588 -12.370 1.00 51.12 128 SER A O 1
ATOM 1006 N N . GLN A 1 129 ? 41.275 0.019 -10.763 1.00 52.53 129 GLN A N 1
ATOM 1007 C CA . GLN A 1 129 ? 41.340 0.881 -9.573 1.00 52.53 129 GLN A CA 1
ATOM 1008 C C . GLN A 1 129 ? 42.621 1.736 -9.455 1.00 52.53 129 GLN A C 1
ATOM 1010 O O . GLN A 1 129 ? 43.050 2.028 -8.343 1.00 52.53 129 GLN A O 1
ATOM 1015 N N . ASP A 1 130 ? 43.204 2.195 -10.560 1.00 48.06 130 ASP A N 1
ATOM 1016 C CA . ASP A 1 130 ? 44.373 3.071 -10.512 1.00 48.06 130 ASP A CA 1
ATOM 1017 C C . ASP A 1 130 ? 43.974 4.507 -10.872 1.00 48.06 130 ASP A C 1
ATOM 1019 O O . ASP A 1 130 ? 43.698 4.849 -12.019 1.00 48.06 130 ASP A O 1
ATOM 1023 N N . ASN A 1 131 ? 43.976 5.344 -9.832 1.00 50.31 131 ASN A N 1
ATOM 1024 C CA . ASN A 1 131 ? 43.945 6.808 -9.832 1.00 50.31 131 ASN A CA 1
ATOM 1025 C C . ASN A 1 131 ? 42.624 7.512 -10.211 1.00 50.31 131 ASN A C 1
ATOM 1027 O O . ASN A 1 131 ? 42.408 7.977 -11.326 1.00 50.31 131 ASN A O 1
ATOM 1031 N N . GLY A 1 132 ? 41.817 7.784 -9.177 1.00 52.59 132 GLY A N 1
ATOM 1032 C CA . GLY A 1 132 ? 41.331 9.154 -8.945 1.00 52.59 132 GLY A CA 1
ATOM 1033 C C . GLY A 1 132 ? 39.828 9.426 -9.028 1.00 52.59 132 GLY A C 1
ATOM 1034 O O . GLY A 1 132 ? 39.373 10.357 -8.372 1.00 52.59 132 GLY A O 1
ATOM 1035 N N . ALA A 1 133 ? 39.032 8.634 -9.748 1.00 47.69 133 ALA A N 1
ATOM 1036 C CA . ALA A 1 133 ? 37.564 8.707 -9.683 1.00 47.69 133 ALA A CA 1
ATOM 1037 C C . ALA A 1 133 ? 36.926 7.479 -10.360 1.00 47.69 133 ALA A C 1
ATOM 1039 O O . ALA A 1 133 ? 37.143 7.276 -11.556 1.00 47.69 133 ALA A O 1
ATOM 1040 N N . PRO A 1 134 ? 36.107 6.663 -9.668 1.00 47.66 134 PRO A N 1
ATOM 1041 C CA . PRO A 1 134 ? 35.540 5.471 -10.281 1.00 47.66 134 PRO A CA 1
ATOM 1042 C C . PRO A 1 134 ? 34.326 5.835 -11.150 1.00 47.66 134 PRO A C 1
ATOM 1044 O O . PRO A 1 134 ? 33.202 5.942 -10.658 1.00 47.66 134 PRO A O 1
ATOM 1047 N N . ARG A 1 135 ? 34.522 5.980 -12.464 1.00 48.97 135 ARG A N 1
ATOM 1048 C CA . ARG A 1 135 ? 33.437 5.753 -13.435 1.00 48.97 135 ARG A CA 1
ATOM 1049 C C . ARG A 1 135 ? 33.394 4.247 -13.725 1.00 48.97 135 ARG A C 1
ATOM 1051 O O . ARG A 1 135 ? 34.353 3.710 -14.262 1.00 48.97 135 ARG A O 1
ATOM 1058 N N . GLY A 1 136 ? 32.315 3.573 -13.311 1.00 51.72 136 GLY A N 1
ATOM 1059 C CA . GLY A 1 136 ? 32.075 2.144 -13.593 1.00 51.72 136 GLY A CA 1
ATOM 1060 C C . GLY A 1 136 ? 32.011 1.194 -12.384 1.00 51.72 136 GLY A C 1
ATOM 1061 O O . GLY A 1 136 ? 31.915 -0.013 -12.562 1.00 51.72 136 GLY A O 1
ATOM 1062 N N . ALA A 1 137 ? 32.034 1.687 -11.140 1.00 53.28 137 ALA A N 1
ATOM 1063 C CA . ALA A 1 137 ? 32.065 0.838 -9.934 1.00 53.28 137 ALA A CA 1
ATOM 1064 C C . ALA A 1 137 ? 30.686 0.463 -9.336 1.00 53.28 137 ALA A C 1
ATOM 1066 O O . ALA A 1 137 ? 30.609 0.117 -8.156 1.00 53.28 137 ALA A O 1
ATOM 1067 N N . ARG A 1 138 ? 29.578 0.558 -10.089 1.00 58.66 138 ARG A N 1
ATOM 1068 C CA . ARG A 1 138 ? 28.227 0.282 -9.543 1.00 58.66 138 ARG A CA 1
ATOM 1069 C C . ARG A 1 138 ? 27.778 -1.173 -9.692 1.00 58.66 138 ARG A C 1
ATOM 1071 O O . ARG A 1 138 ? 26.932 -1.619 -8.922 1.00 58.66 138 ARG A O 1
ATOM 1078 N N . VAL A 1 139 ? 28.360 -1.912 -10.635 1.00 62.41 139 VAL A N 1
ATOM 1079 C CA . VAL A 1 139 ? 27.996 -3.301 -10.942 1.00 62.41 139 VAL A CA 1
ATOM 1080 C C . VAL A 1 139 ? 29.108 -4.224 -10.455 1.00 62.41 139 VAL A C 1
ATOM 1082 O O . VAL A 1 139 ? 30.194 -4.283 -11.026 1.00 62.41 139 VAL A O 1
ATOM 1085 N N . ARG A 1 140 ? 28.855 -4.937 -9.351 1.00 67.62 140 ARG A N 1
ATOM 1086 C CA . ARG A 1 140 ? 29.873 -5.776 -8.691 1.00 67.62 140 ARG A CA 1
ATOM 1087 C C . ARG A 1 140 ? 30.206 -7.038 -9.493 1.00 67.62 140 ARG A C 1
ATOM 1089 O O . ARG A 1 140 ? 31.325 -7.530 -9.397 1.00 67.62 140 ARG A O 1
ATOM 1096 N N . TRP A 1 141 ? 29.242 -7.559 -10.257 1.00 76.88 141 TRP A N 1
ATOM 1097 C CA . TRP A 1 141 ? 29.382 -8.779 -11.059 1.00 76.88 141 TRP A CA 1
ATOM 1098 C C . 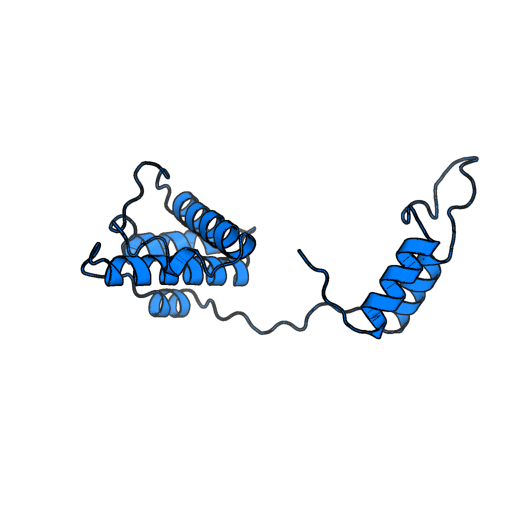TRP A 1 141 ? 28.772 -8.589 -12.457 1.00 76.88 141 TRP A C 1
ATOM 1100 O O . TRP A 1 141 ? 27.691 -9.118 -12.721 1.00 76.88 141 TRP A O 1
ATOM 1110 N N . PRO A 1 142 ? 29.460 -7.872 -13.367 1.00 76.56 142 PRO A N 1
ATOM 1111 C CA . PRO A 1 142 ? 28.899 -7.488 -14.667 1.00 76.56 142 PRO A CA 1
ATOM 1112 C C . PRO A 1 142 ? 28.313 -8.661 -15.481 1.00 76.56 142 PRO A C 1
ATOM 1114 O O . PRO A 1 142 ? 27.149 -8.587 -15.875 1.00 76.56 142 PRO A O 1
ATOM 1117 N N . PRO A 1 143 ? 28.997 -9.819 -15.629 1.00 78.75 143 PRO A N 1
ATOM 1118 C CA . PRO A 1 143 ? 28.437 -10.953 -16.374 1.00 78.75 143 PRO A CA 1
ATOM 1119 C C . PRO A 1 143 ? 27.171 -11.553 -15.745 1.00 78.75 143 PRO A C 1
ATOM 1121 O O . PRO A 1 143 ? 26.272 -12.003 -16.455 1.00 78.75 143 PRO A O 1
ATOM 1124 N N . ARG A 1 144 ? 27.086 -11.562 -14.408 1.00 82.75 144 ARG A N 1
ATOM 1125 C CA . ARG A 1 144 ? 25.926 -12.087 -13.675 1.00 82.75 144 ARG A CA 1
ATOM 1126 C C . ARG A 1 144 ? 24.731 -11.153 -13.816 1.00 82.75 144 ARG A C 1
ATOM 1128 O O . ARG A 1 144 ? 23.624 -11.624 -14.066 1.00 82.75 144 ARG A O 1
ATOM 1135 N N . ASP A 1 145 ? 24.955 -9.856 -13.640 1.00 81.50 145 ASP A N 1
ATOM 1136 C CA . ASP A 1 145 ? 23.890 -8.857 -13.655 1.00 81.50 145 ASP A CA 1
ATOM 1137 C C . ASP A 1 145 ? 23.340 -8.689 -15.078 1.00 81.50 145 ASP A C 1
ATOM 1139 O O . ASP A 1 145 ? 22.124 -8.658 -15.253 1.00 81.50 145 ASP A O 1
ATOM 1143 N N . LEU A 1 146 ? 24.195 -8.744 -16.107 1.00 83.25 146 LEU A N 1
ATOM 1144 C CA . LEU A 1 146 ? 23.768 -8.783 -17.510 1.00 83.25 146 LEU A CA 1
ATOM 1145 C C . LEU A 1 146 ? 22.902 -10.017 -17.822 1.00 83.25 146 LEU A C 1
ATOM 1147 O O . LEU A 1 146 ? 21.843 -9.898 -18.449 1.00 83.25 146 LEU A O 1
ATOM 1151 N N . ALA A 1 147 ? 23.315 -11.203 -17.359 1.00 84.38 147 ALA A N 1
ATOM 1152 C CA . ALA A 1 147 ? 22.517 -12.419 -17.506 1.00 84.38 147 ALA A CA 1
ATOM 1153 C C . ALA A 1 147 ? 21.162 -12.281 -16.787 1.00 84.38 147 ALA A C 1
ATOM 1155 O O . ALA A 1 147 ? 20.115 -12.521 -17.377 1.00 84.38 147 ALA A O 1
ATOM 1156 N N . MET A 1 148 ? 21.145 -11.803 -15.543 1.00 85.75 148 MET A N 1
ATOM 1157 C CA . MET A 1 148 ? 19.900 -11.589 -14.798 1.00 85.75 148 MET A CA 1
ATOM 1158 C C . MET A 1 148 ? 18.976 -10.568 -15.476 1.00 85.75 148 MET A C 1
ATOM 1160 O O . MET A 1 148 ? 17.791 -10.845 -15.653 1.00 85.75 148 MET A O 1
ATOM 1164 N N . CYS A 1 149 ? 19.493 -9.410 -15.889 1.00 82.06 149 CYS A N 1
ATOM 1165 C CA . CYS A 1 149 ? 18.710 -8.362 -16.545 1.00 82.06 149 CYS A CA 1
ATOM 1166 C C . CYS A 1 149 ? 18.131 -8.826 -17.885 1.00 82.06 149 CYS A C 1
ATOM 1168 O O . CYS A 1 149 ? 16.983 -8.508 -18.187 1.00 82.06 149 CYS A O 1
ATOM 1170 N N . SER A 1 150 ? 18.882 -9.593 -18.682 1.00 83.38 150 SER A N 1
ATOM 1171 C CA . SER A 1 150 ? 18.368 -10.153 -19.941 1.00 83.38 150 SER A CA 1
ATOM 1172 C C . SER A 1 150 ? 17.238 -11.158 -19.698 1.00 83.38 150 SER A C 1
ATOM 1174 O O . SER A 1 150 ? 16.178 -11.026 -20.306 1.00 83.38 150 SER A O 1
ATOM 1176 N N . PHE A 1 151 ? 17.388 -12.080 -18.742 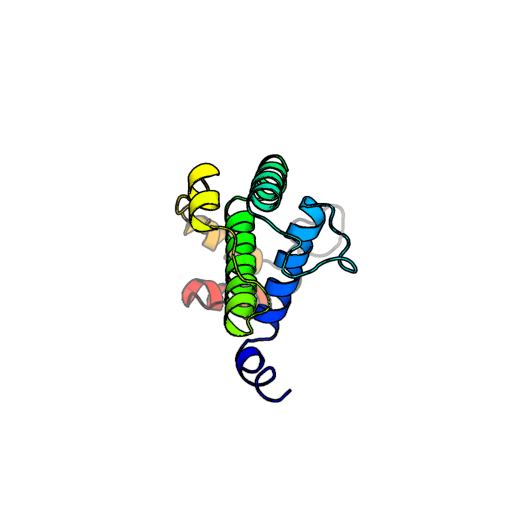1.00 83.88 151 PHE A N 1
ATOM 1177 C CA . PHE A 1 151 ? 16.315 -13.016 -18.385 1.00 83.88 151 PHE A CA 1
ATOM 1178 C C . PHE A 1 151 ? 15.069 -12.310 -17.831 1.00 83.88 151 PHE A C 1
ATOM 1180 O O . PHE A 1 151 ? 13.953 -12.618 -18.248 1.00 83.88 151 PHE A O 1
ATOM 1187 N N . LEU A 1 152 ? 15.234 -11.356 -16.911 1.00 84.75 152 LEU A N 1
ATOM 1188 C CA . LEU A 1 152 ? 14.109 -10.668 -16.269 1.00 84.75 152 LEU A CA 1
ATOM 1189 C C . LEU A 1 152 ? 13.364 -9.735 -17.231 1.00 84.75 152 LEU A C 1
ATOM 1191 O O . LEU A 1 152 ? 12.134 -9.739 -17.237 1.00 84.75 152 LEU A O 1
ATOM 1195 N N . ALA A 1 153 ? 14.084 -8.957 -18.044 1.00 83.38 153 ALA A N 1
ATOM 1196 C CA . ALA A 1 153 ? 13.473 -7.972 -18.935 1.00 83.38 153 ALA A CA 1
ATOM 1197 C C . ALA A 1 153 ? 12.807 -8.612 -20.162 1.00 83.38 153 ALA A C 1
ATOM 1199 O O . ALA A 1 153 ? 11.756 -8.142 -20.586 1.00 83.38 153 ALA A O 1
ATOM 1200 N N . VAL A 1 154 ? 13.378 -9.692 -20.711 1.00 83.19 154 VAL A N 1
ATOM 1201 C CA . VAL A 1 154 ? 12.817 -10.362 -21.899 1.00 83.19 154 VAL A CA 1
ATOM 1202 C C . VAL A 1 154 ? 11.611 -11.228 -21.537 1.00 83.19 154 VAL A C 1
ATOM 1204 O O . VAL A 1 154 ? 10.621 -11.238 -22.263 1.00 83.19 154 VAL A O 1
ATOM 1207 N N . LEU A 1 155 ? 11.676 -11.954 -20.417 1.00 85.44 155 LEU A N 1
ATOM 1208 C CA . LEU A 1 155 ? 10.625 -12.902 -20.029 1.00 85.44 155 LEU A CA 1
ATOM 1209 C C . LEU A 1 155 ? 9.594 -12.309 -19.057 1.00 85.44 155 LEU A C 1
ATOM 1211 O O . LEU A 1 155 ? 8.601 -12.965 -18.750 1.00 85.44 155 LEU A O 1
ATOM 1215 N N . GLY A 1 156 ? 9.827 -11.101 -18.531 1.00 82.44 156 GLY A N 1
ATOM 1216 C CA . GLY A 1 156 ? 8.935 -10.465 -17.557 1.00 82.44 156 GLY A CA 1
ATOM 1217 C C . GLY A 1 156 ? 8.804 -11.255 -16.250 1.00 82.44 156 GLY A C 1
ATOM 1218 O O . GLY A 1 156 ? 7.758 -11.219 -15.593 1.00 82.44 156 GLY A O 1
ATOM 1219 N N . LEU A 1 157 ? 9.839 -12.016 -15.881 1.00 85.06 157 LEU A N 1
ATOM 1220 C CA . LEU A 1 157 ? 9.800 -12.866 -14.696 1.00 85.06 157 LEU A CA 1
ATOM 1221 C C . LEU A 1 157 ? 9.735 -12.017 -13.427 1.00 85.06 157 LEU A C 1
ATOM 1223 O O . LEU A 1 157 ? 10.423 -11.008 -13.271 1.00 85.06 157 LEU A O 1
ATOM 1227 N N . ARG A 1 158 ? 8.913 -12.462 -12.476 1.00 81.69 158 ARG A N 1
ATOM 1228 C CA . ARG A 1 158 ? 8.821 -11.822 -11.165 1.00 81.69 158 ARG A CA 1
ATOM 1229 C C . ARG A 1 158 ? 9.974 -12.291 -10.294 1.00 81.69 158 ARG A C 1
ATOM 1231 O O . ARG A 1 158 ? 10.224 -13.488 -10.179 1.00 81.69 158 ARG A O 1
ATOM 1238 N N . SER A 1 159 ? 10.620 -11.348 -9.620 1.00 79.31 159 SER A N 1
ATOM 1239 C CA . SER A 1 159 ? 11.521 -11.688 -8.524 1.00 79.31 159 SER A CA 1
ATOM 1240 C C . SER A 1 159 ? 10.715 -12.323 -7.389 1.00 79.31 159 SER A C 1
ATOM 1242 O O . SER A 1 159 ? 9.710 -11.762 -6.941 1.00 79.31 159 SER A O 1
ATOM 1244 N N . ALA A 1 160 ? 11.133 -13.509 -6.954 1.00 78.25 160 ALA A N 1
ATOM 1245 C CA . ALA A 1 160 ? 10.565 -14.155 -5.783 1.00 78.25 160 ALA A CA 1
ATOM 1246 C C . ALA A 1 160 ? 11.109 -13.484 -4.512 1.00 78.25 160 ALA A C 1
ATOM 1248 O O . ALA A 1 160 ? 12.294 -13.160 -4.425 1.00 78.25 160 ALA A O 1
ATOM 1249 N N . LYS A 1 161 ? 10.228 -13.280 -3.534 1.00 52.88 161 LYS A N 1
ATOM 1250 C CA . LYS A 1 161 ? 10.554 -12.802 -2.188 1.00 52.88 161 LYS A CA 1
ATOM 1251 C C . LYS A 1 161 ? 10.180 -13.852 -1.161 1.00 52.88 161 LYS A C 1
ATOM 1253 O O . LYS A 1 161 ? 9.104 -14.467 -1.341 1.00 52.88 161 LYS A O 1
#

Sequence (161 aa):
MAGMVAAVRGQTAAHRSCLRTRRRRALSFAEIPPQSFRADSLDQATLTDTVRAMRAATDVSKSTINQTLAALKSFFDYCIADRFVAEVPDIARIRKVAKLDVPQVDPEYYRPAELRELYEEARNPPASQDNGAPRGARVRWPPRDLAMCSFLAVLGLRSAK

pLDDT: mean 76.77, std 14.16, range [31.66, 90.69]

Radius of gyration: 23.28 Å; chains: 1; bounding box: 65×41×51 Å

Foldseek 3Di:
DPPPCPVVVPDDPVVVVLLVVLQVLLCVLLVHDPVRDALPPCAQVSSLSSLVSLVVDPPHDLVSSVSSLVSQVVVNVVCVVVVVDDDDHDSVVSCVVSVSDDPPDDDDDDDPVRLVVVLVLLQDAWDDPPDDDTDNPPHPHSVVVNVVSCCCVVVVDDDDD